Protein AF-A0A8J3N0J6-F1 (afdb_monomer)

Sequence (120 aa):
MSNPNVLTIASTIDCPHTGQVTFSTDIKHKLKVQGNPVLLKSDIENAPVSAACTNQDNPPSTRKCTKVSSVTGGESTKLKVGGVPVILSTVTGFTDGFPPLPSLLTGITPVQSKLVVAVS

pLDDT: mean 83.11, std 16.82, range [37.78, 96.56]

Mean predicted aligned error: 8.12 Å

Structure (mmCIF, N/CA/C/O backbone):
data_AF-A0A8J3N0J6-F1
#
_entry.id   AF-A0A8J3N0J6-F1
#
loop_
_atom_site.group_PDB
_atom_site.id
_atom_site.type_symbol
_atom_site.label_atom_id
_atom_site.label_alt_id
_atom_site.label_comp_id
_atom_site.label_asym_id
_atom_site.label_entity_id
_atom_site.label_seq_id
_atom_site.pdbx_PDB_ins_code
_atom_site.Cartn_x
_atom_site.Cartn_y
_atom_site.Cartn_z
_atom_site.occupancy
_atom_site.B_iso_or_equiv
_atom_site.auth_seq_id
_atom_site.auth_comp_id
_atom_site.auth_asym_id
_atom_site.auth_atom_id
_atom_site.pdbx_PDB_model_num
ATOM 1 N N . MET A 1 1 ? 1.849 -17.183 17.371 1.00 43.12 1 MET A N 1
ATOM 2 C CA . MET A 1 1 ? 1.045 -16.527 16.320 1.00 43.12 1 MET A CA 1
ATOM 3 C C . MET A 1 1 ? 1.122 -15.031 16.561 1.00 43.12 1 MET A C 1
ATOM 5 O O . MET A 1 1 ? 0.556 -14.561 17.539 1.00 43.12 1 MET A O 1
ATOM 9 N N . SER A 1 2 ? 1.910 -14.310 15.767 1.00 53.91 2 SER A N 1
ATOM 10 C CA . SER A 1 2 ? 1.994 -12.851 15.868 1.00 53.91 2 SER A CA 1
ATOM 11 C C . SER A 1 2 ? 0.730 -12.262 15.246 1.00 53.91 2 SER A C 1
ATOM 13 O O . SER A 1 2 ? 0.406 -12.594 14.108 1.00 53.91 2 SER A O 1
ATOM 15 N N . ASN A 1 3 ? -0.019 -11.451 15.993 1.00 64.81 3 ASN A N 1
ATOM 16 C CA . ASN A 1 3 ? -1.169 -10.749 15.427 1.00 64.81 3 ASN A CA 1
ATOM 17 C C . ASN A 1 3 ? -0.681 -9.781 14.337 1.00 64.81 3 ASN A C 1
ATOM 19 O O . ASN A 1 3 ? 0.340 -9.124 14.544 1.00 64.81 3 ASN A O 1
ATOM 23 N N . PRO A 1 4 ? -1.381 -9.682 13.195 1.00 78.19 4 PRO A N 1
ATOM 24 C CA . PRO A 1 4 ? -1.010 -8.745 12.147 1.00 78.19 4 PRO A CA 1
ATOM 25 C C . PRO A 1 4 ? -1.193 -7.302 12.632 1.00 78.19 4 PRO A C 1
ATOM 27 O O . PRO A 1 4 ? -2.162 -6.972 13.321 1.00 78.19 4 PRO A O 1
ATOM 30 N N . ASN A 1 5 ? -0.239 -6.450 12.276 1.00 90.38 5 ASN A N 1
ATOM 31 C CA . ASN A 1 5 ? -0.168 -5.064 12.732 1.00 90.38 5 ASN A CA 1
ATOM 32 C C . ASN A 1 5 ? -1.019 -4.154 11.841 1.00 90.38 5 ASN A C 1
ATOM 34 O O . ASN A 1 5 ? -1.211 -4.452 10.665 1.00 90.38 5 ASN A O 1
ATOM 38 N N . VAL A 1 6 ? -1.509 -3.034 12.374 1.00 93.00 6 VAL A N 1
ATOM 39 C CA . VAL A 1 6 ? -2.283 -2.054 11.595 1.00 93.00 6 VAL A CA 1
ATOM 40 C C . VAL A 1 6 ? -1.336 -1.210 10.749 1.00 93.00 6 VAL A C 1
ATOM 42 O O . VAL A 1 6 ? -0.322 -0.728 11.256 1.00 93.00 6 VAL A O 1
ATOM 45 N N . LEU A 1 7 ? -1.673 -1.007 9.475 1.00 94.75 7 LEU A N 1
ATOM 46 C CA . LEU A 1 7 ? -0.918 -0.112 8.605 1.00 94.75 7 LEU A CA 1
ATOM 47 C C . LEU A 1 7 ? -1.335 1.344 8.822 1.00 94.75 7 LEU A C 1
ATOM 49 O O . LEU A 1 7 ? -2.498 1.659 9.071 1.00 94.75 7 LEU A O 1
ATOM 53 N N . THR A 1 8 ? -0.364 2.238 8.710 1.00 95.75 8 THR A N 1
ATOM 54 C CA . THR A 1 8 ? -0.514 3.694 8.808 1.00 95.75 8 THR A CA 1
ATOM 55 C C . THR A 1 8 ? 0.194 4.371 7.646 1.00 95.75 8 THR A C 1
ATOM 57 O O . THR A 1 8 ? 0.966 3.728 6.939 1.00 95.75 8 THR A O 1
ATOM 60 N N . ILE A 1 9 ? 0.014 5.683 7.486 1.00 94.69 9 ILE A N 1
ATOM 61 C CA . ILE A 1 9 ? 0.757 6.465 6.480 1.00 94.69 9 ILE A CA 1
ATOM 62 C C . ILE A 1 9 ? 2.290 6.410 6.646 1.00 94.69 9 ILE A C 1
ATOM 64 O O . ILE A 1 9 ? 3.009 6.785 5.730 1.00 94.69 9 ILE A O 1
ATOM 68 N N . ALA A 1 10 ? 2.791 5.955 7.800 1.00 92.62 10 ALA A N 1
ATOM 69 C CA . ALA A 1 10 ? 4.218 5.749 8.059 1.00 92.62 10 ALA A CA 1
ATOM 70 C C . ALA A 1 10 ? 4.688 4.311 7.761 1.00 92.62 10 ALA A C 1
ATOM 72 O O . ALA A 1 10 ? 5.857 3.992 7.954 1.00 92.62 10 ALA A O 1
ATOM 73 N N . SER A 1 11 ? 3.780 3.421 7.354 1.00 94.25 11 SER A N 1
ATOM 74 C CA . SER A 1 11 ? 4.118 2.050 6.959 1.00 94.25 11 SER A CA 1
ATOM 75 C C . SER A 1 11 ? 4.687 2.019 5.546 1.00 94.25 11 SER A C 1
ATOM 77 O O . SER A 1 11 ? 4.332 2.853 4.716 1.00 94.25 11 SER A O 1
ATOM 79 N N . THR A 1 12 ? 5.519 1.023 5.253 1.00 92.56 12 THR A N 1
ATOM 80 C CA . THR A 1 12 ? 6.007 0.769 3.894 1.00 92.56 12 THR A CA 1
ATOM 81 C C . THR A 1 12 ? 5.271 -0.417 3.278 1.00 92.56 12 THR A C 1
ATOM 83 O O . THR A 1 12 ? 5.032 -1.436 3.935 1.00 92.56 12 THR A O 1
ATOM 86 N N . ILE A 1 13 ? 4.895 -0.271 2.007 1.00 92.44 13 ILE A N 1
ATOM 87 C CA . ILE A 1 13 ? 4.412 -1.362 1.161 1.00 92.44 13 ILE A CA 1
ATOM 88 C C . ILE A 1 13 ? 5.291 -1.363 -0.082 1.00 92.44 13 ILE A C 1
ATOM 90 O O . ILE A 1 13 ? 5.212 -0.439 -0.897 1.00 92.44 13 ILE A O 1
ATOM 94 N N . ASP A 1 14 ? 6.113 -2.395 -0.223 1.00 90.94 14 ASP A N 1
ATOM 95 C CA . ASP A 1 14 ? 7.019 -2.520 -1.351 1.00 90.94 14 ASP A CA 1
ATOM 96 C C . ASP A 1 14 ? 6.425 -3.438 -2.430 1.00 90.94 14 ASP A C 1
ATOM 98 O O . ASP A 1 14 ? 5.575 -4.304 -2.210 1.00 90.94 14 ASP A O 1
ATOM 102 N N . CYS A 1 15 ? 6.866 -3.220 -3.655 1.00 85.38 15 CYS A N 1
ATOM 103 C CA . CYS A 1 15 ? 6.616 -4.087 -4.789 1.00 85.38 15 CYS A CA 1
ATOM 104 C C . CYS A 1 15 ? 7.894 -4.902 -5.063 1.00 85.38 15 CYS A C 1
ATOM 106 O O . CYS A 1 15 ? 8.994 -4.409 -4.808 1.00 85.38 15 CYS A O 1
ATOM 108 N N . PRO A 1 16 ? 7.802 -6.096 -5.674 1.00 85.31 16 PRO A N 1
ATOM 109 C CA . PRO A 1 16 ? 8.957 -6.941 -5.996 1.00 85.31 16 PRO A CA 1
ATOM 110 C C . PRO A 1 16 ? 9.979 -6.233 -6.893 1.00 85.31 16 PRO A C 1
ATOM 112 O O . PRO A 1 16 ? 11.169 -6.521 -6.851 1.00 85.31 16 PRO A O 1
ATOM 115 N N . HIS A 1 17 ? 9.512 -5.262 -7.679 1.00 87.56 17 HIS A N 1
ATOM 116 C CA . HIS A 1 17 ? 10.317 -4.420 -8.558 1.00 87.56 17 HIS A CA 1
ATOM 117 C C . HIS A 1 17 ? 10.903 -3.195 -7.843 1.00 87.56 17 HIS A C 1
ATOM 119 O O . HIS A 1 17 ? 11.036 -2.164 -8.485 1.00 87.56 17 HIS A O 1
ATOM 125 N N . THR A 1 18 ? 11.128 -3.245 -6.526 1.00 88.62 18 THR A N 1
ATOM 126 C CA . THR A 1 18 ? 11.675 -2.149 -5.689 1.00 88.62 18 THR A CA 1
ATOM 127 C C . THR A 1 18 ? 10.872 -0.841 -5.660 1.00 88.62 18 THR A C 1
ATOM 129 O O . THR A 1 18 ? 11.296 0.137 -5.049 1.00 88.62 18 THR A O 1
ATOM 132 N N . GLY A 1 19 ? 9.700 -0.803 -6.298 1.00 89.31 19 GLY A N 1
ATOM 133 C CA . GLY A 1 19 ? 8.757 0.304 -6.169 1.00 89.31 19 GLY A CA 1
ATOM 134 C C . GLY A 1 19 ? 8.124 0.304 -4.781 1.00 89.31 19 GLY A C 1
ATOM 135 O O . GLY A 1 19 ? 7.870 -0.758 -4.227 1.00 89.31 19 GLY A O 1
ATOM 136 N N . GLN A 1 20 ? 7.836 1.480 -4.240 1.00 94.31 20 GLN A N 1
ATOM 137 C CA . GLN A 1 20 ? 7.190 1.633 -2.937 1.00 94.31 20 GLN A CA 1
ATOM 138 C C . GLN A 1 20 ? 5.893 2.416 -3.093 1.00 94.31 20 GLN A C 1
ATOM 140 O O . GLN A 1 20 ? 5.881 3.442 -3.770 1.00 94.31 20 GLN A O 1
ATOM 145 N N . VAL A 1 21 ? 4.813 1.952 -2.469 1.00 94.94 21 VAL A N 1
ATOM 146 C CA . VAL A 1 21 ? 3.552 2.700 -2.430 1.00 94.94 21 VAL A CA 1
ATOM 147 C C . VAL A 1 21 ? 3.730 3.937 -1.556 1.00 94.94 21 VAL A C 1
ATOM 149 O O . VAL A 1 21 ? 4.189 3.832 -0.419 1.00 94.94 21 VAL A O 1
ATOM 152 N N . THR A 1 22 ? 3.363 5.106 -2.074 1.00 94.31 22 THR A N 1
ATOM 153 C CA . THR A 1 22 ? 3.415 6.367 -1.334 1.00 94.31 22 THR A CA 1
ATOM 154 C C . THR A 1 22 ? 2.011 6.817 -0.945 1.00 94.31 22 THR A C 1
ATOM 156 O O . THR A 1 22 ? 1.075 6.791 -1.742 1.00 94.31 22 THR A O 1
ATOM 159 N N . PHE A 1 23 ? 1.857 7.232 0.311 1.00 94.06 23 PHE A N 1
ATOM 160 C CA . PHE A 1 23 ? 0.576 7.665 0.866 1.00 94.06 23 PHE A CA 1
ATOM 161 C C . PHE A 1 23 ? 0.517 9.187 0.968 1.00 94.06 23 PHE A C 1
ATOM 163 O O . PHE A 1 23 ? 1.519 9.842 1.259 1.00 94.06 23 PHE A O 1
ATOM 170 N N . SER A 1 24 ? -0.670 9.758 0.752 1.00 90.25 24 SER A N 1
ATOM 171 C CA . SER A 1 24 ? -0.871 11.199 0.912 1.00 90.25 24 SER A CA 1
ATOM 172 C C . SER A 1 24 ? -0.765 11.610 2.383 1.00 90.25 24 SER A C 1
ATOM 174 O O . SER A 1 24 ? -1.360 10.992 3.268 1.00 90.25 24 SER A O 1
ATOM 176 N N . THR A 1 25 ? -0.073 12.719 2.647 1.00 87.50 25 THR A N 1
ATOM 177 C CA . THR A 1 25 ? -0.017 13.340 3.979 1.00 87.50 25 THR A CA 1
ATOM 178 C C . THR A 1 25 ? -1.349 13.968 4.402 1.00 87.50 25 THR A C 1
ATOM 180 O O . THR A 1 25 ? -1.530 14.310 5.576 1.00 87.50 25 THR A O 1
ATOM 183 N N . ASP A 1 26 ? -2.296 14.111 3.473 1.00 90.56 26 ASP A N 1
ATOM 184 C CA . ASP A 1 26 ? -3.612 14.711 3.711 1.00 90.56 26 ASP A CA 1
ATOM 185 C C . ASP A 1 26 ? -4.643 13.717 4.245 1.00 90.56 26 ASP A C 1
ATOM 187 O O . ASP A 1 26 ? -5.737 14.116 4.632 1.00 90.56 26 ASP A O 1
ATOM 191 N N . ILE A 1 27 ? -4.299 12.433 4.352 1.00 91.44 27 ILE A N 1
ATOM 192 C CA . ILE A 1 27 ? -5.151 11.433 4.997 1.00 91.44 27 ILE A CA 1
ATOM 193 C C . ILE A 1 27 ?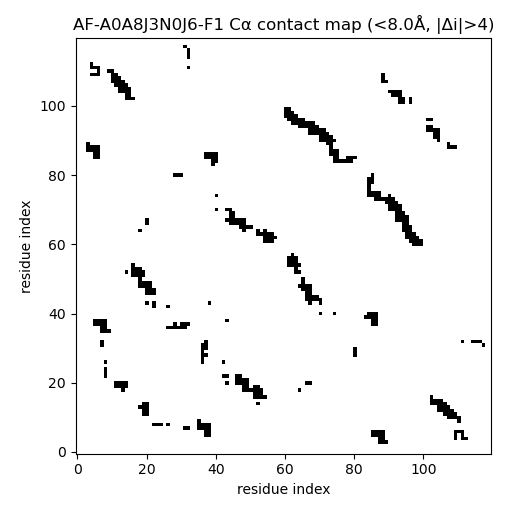 -5.329 11.816 6.474 1.00 91.44 27 ILE A C 1
ATOM 195 O O . ILE A 1 27 ? -4.371 11.804 7.243 1.00 91.44 27 ILE A O 1
ATOM 199 N N . LYS A 1 28 ? -6.552 12.172 6.897 1.00 89.31 28 LYS A N 1
ATOM 200 C CA . LYS A 1 28 ? -6.869 12.614 8.276 1.00 89.31 28 LYS A CA 1
ATOM 201 C C . LYS A 1 28 ? -7.867 11.696 8.991 1.00 89.31 28 LYS A C 1
ATOM 203 O O . LYS A 1 28 ? -8.777 12.172 9.671 1.00 89.31 28 LYS A O 1
ATOM 208 N N . HIS A 1 29 ? -7.702 10.380 8.870 1.00 93.19 29 HIS A N 1
ATOM 209 C CA . HIS A 1 29 ? -8.534 9.429 9.617 1.00 93.19 29 HIS A CA 1
ATOM 210 C C . HIS A 1 29 ? -8.450 9.666 11.129 1.00 93.19 29 HIS A C 1
ATOM 212 O O . HIS A 1 29 ? -7.389 9.989 11.669 1.00 93.19 29 HIS A O 1
ATOM 218 N N . LYS A 1 30 ? -9.588 9.504 11.819 1.00 89.88 30 LYS A N 1
ATOM 219 C CA . LYS A 1 30 ? -9.695 9.756 13.268 1.00 89.88 30 LYS A CA 1
ATOM 220 C C . LYS A 1 30 ? -8.807 8.821 14.087 1.00 89.88 30 LYS A C 1
ATOM 222 O O . LYS A 1 30 ? -8.202 9.253 15.063 1.00 89.88 30 LYS A O 1
ATOM 227 N N . LEU A 1 31 ? -8.733 7.548 13.697 1.00 91.62 31 LEU A N 1
ATOM 228 C CA . LEU A 1 31 ? -7.875 6.578 14.366 1.00 91.62 31 LEU A CA 1
ATOM 229 C C . LEU A 1 31 ? -6.430 6.772 13.913 1.00 91.62 31 LEU A C 1
ATOM 231 O O . LEU A 1 31 ? -6.124 6.740 12.720 1.00 91.62 31 LEU A O 1
ATOM 235 N N . LYS A 1 32 ? -5.544 6.931 14.892 1.00 92.81 32 LYS A N 1
ATOM 236 C CA . LYS A 1 32 ? -4.109 7.088 14.683 1.00 92.81 32 LYS A CA 1
ATOM 237 C C . LYS A 1 32 ? -3.350 6.076 15.526 1.00 92.81 32 LYS A C 1
ATOM 239 O O . LYS A 1 32 ? -3.742 5.788 16.654 1.00 92.81 32 LYS A O 1
ATOM 244 N N . VAL A 1 33 ? -2.233 5.588 15.004 1.00 90.75 33 VAL A N 1
ATOM 245 C CA . VAL A 1 33 ? -1.257 4.786 15.747 1.00 90.75 33 VAL A CA 1
ATOM 246 C C . VAL A 1 33 ? 0.046 5.572 15.778 1.00 90.75 33 VAL A C 1
ATOM 248 O O . VAL A 1 33 ? 0.567 5.951 14.732 1.00 90.75 33 VAL A O 1
ATOM 251 N N . GLN A 1 34 ? 0.543 5.867 16.984 1.00 88.44 34 GLN A N 1
ATOM 252 C CA . GLN A 1 34 ? 1.737 6.705 17.186 1.00 88.44 34 GLN A CA 1
ATOM 253 C C . GLN A 1 34 ? 1.656 8.052 16.436 1.00 88.44 34 GLN A C 1
ATOM 255 O O . GLN A 1 34 ? 2.620 8.503 15.831 1.00 88.44 34 GLN A O 1
ATOM 260 N N . GLY A 1 35 ? 0.472 8.675 16.420 1.00 89.62 35 GLY A N 1
ATOM 261 C CA . GLY A 1 35 ? 0.236 9.946 15.723 1.00 89.62 35 GLY A CA 1
ATOM 262 C C . GLY A 1 35 ? -0.004 9.833 14.212 1.00 89.62 35 GLY A C 1
ATOM 263 O O . GLY A 1 35 ? -0.478 10.799 13.615 1.00 89.62 35 GLY A O 1
ATOM 264 N N . ASN A 1 36 ? 0.216 8.662 13.608 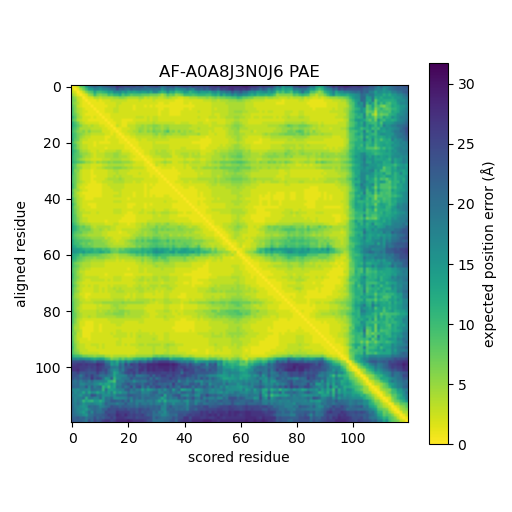1.00 92.00 36 ASN A N 1
ATOM 265 C CA . ASN A 1 36 ? 0.007 8.431 12.181 1.00 92.00 36 ASN A CA 1
ATOM 266 C C . ASN A 1 36 ? -1.408 7.898 11.907 1.00 92.00 36 ASN A C 1
ATOM 268 O O . ASN A 1 36 ? -1.786 6.880 12.495 1.00 92.00 36 ASN A O 1
ATOM 272 N N . PRO A 1 37 ? -2.193 8.545 11.028 1.00 94.88 37 PRO A N 1
ATOM 273 C CA . PRO A 1 37 ? -3.455 8.011 10.521 1.00 94.88 37 PRO A CA 1
ATOM 274 C C . PRO A 1 37 ? -3.304 6.572 10.026 1.00 94.88 37 PRO A C 1
ATOM 276 O O . PRO A 1 37 ? -2.350 6.254 9.311 1.00 94.88 37 PRO A O 1
ATOM 279 N N . VAL A 1 38 ? -4.235 5.705 10.430 1.00 95.44 38 VAL A N 1
ATOM 280 C CA . VAL A 1 38 ? -4.319 4.332 9.908 1.00 95.44 38 VAL A CA 1
ATOM 281 C C . VAL A 1 38 ? -4.714 4.345 8.435 1.00 95.44 38 VAL A C 1
ATOM 283 O O . VAL A 1 38 ? -5.408 5.262 8.015 1.00 95.44 38 VAL A O 1
ATOM 286 N N . LEU A 1 39 ? -4.309 3.337 7.667 1.00 96.56 39 LEU A N 1
ATOM 287 C CA . LEU A 1 39 ? -4.711 3.188 6.269 1.00 96.56 39 LEU A CA 1
ATOM 288 C C . LEU A 1 39 ? -6.010 2.387 6.156 1.00 96.56 39 LEU A C 1
ATOM 290 O O . LEU A 1 39 ? -6.179 1.335 6.781 1.00 96.56 39 LEU A O 1
ATOM 294 N N . LEU A 1 40 ? -6.910 2.879 5.315 1.00 96.44 40 LEU A N 1
ATOM 295 C CA . LEU A 1 40 ? -8.078 2.175 4.804 1.00 96.44 40 LEU A CA 1
ATOM 296 C C . LEU A 1 40 ? -7.788 1.668 3.388 1.00 96.44 40 LEU A C 1
ATOM 298 O O . LEU A 1 40 ? -6.860 2.124 2.722 1.00 96.44 40 LEU A O 1
ATOM 302 N N . LYS A 1 41 ? -8.618 0.745 2.893 1.00 95.81 41 LYS A N 1
ATOM 303 C CA . LYS A 1 41 ? -8.494 0.207 1.530 1.00 95.81 41 LYS A CA 1
ATOM 304 C C . LYS A 1 41 ? -8.412 1.308 0.464 1.00 95.81 41 LYS A C 1
ATOM 306 O O . LYS A 1 41 ? -7.544 1.258 -0.402 1.00 95.81 41 LYS A O 1
ATOM 311 N N . SER A 1 42 ? -9.265 2.325 0.580 1.00 94.88 42 SER A N 1
ATOM 312 C CA . SER A 1 42 ? -9.330 3.466 -0.341 1.00 94.88 42 SER A CA 1
ATOM 313 C C . SER A 1 42 ? -8.072 4.332 -0.359 1.00 94.88 42 SER A C 1
ATOM 315 O O . SER A 1 42 ? -7.862 5.055 -1.323 1.00 94.88 42 SER A O 1
ATOM 317 N N . ASP A 1 43 ? -7.256 4.288 0.698 1.00 95.69 43 ASP A N 1
ATOM 318 C CA . ASP A 1 43 ? -6.009 5.056 0.765 1.00 95.69 43 ASP A CA 1
ATOM 319 C C . ASP A 1 43 ? -4.860 4.350 0.037 1.00 95.69 43 ASP A C 1
ATOM 321 O O . ASP A 1 43 ? -3.849 4.975 -0.276 1.00 95.69 43 ASP A O 1
ATOM 325 N N . ILE A 1 44 ? -4.997 3.039 -0.182 1.00 95.62 44 ILE A N 1
ATOM 326 C CA . ILE A 1 44 ? -4.014 2.202 -0.871 1.00 95.62 44 ILE A CA 1
ATOM 327 C C . ILE A 1 44 ? -4.418 2.028 -2.334 1.00 95.62 44 ILE A C 1
ATOM 329 O O . ILE A 1 44 ? -3.565 2.057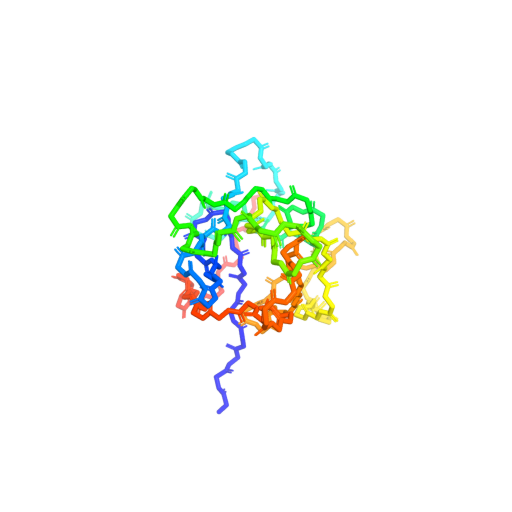 -3.212 1.00 95.62 44 ILE A O 1
ATOM 333 N N . GLU A 1 45 ? -5.706 1.859 -2.631 1.00 94.12 45 GLU A N 1
ATOM 334 C CA . GLU A 1 45 ? -6.178 1.782 -4.014 1.00 94.12 45 GLU A CA 1
ATOM 335 C C . GLU A 1 45 ? -5.911 3.090 -4.766 1.00 94.12 45 GLU A C 1
ATOM 337 O O . GLU A 1 45 ? -6.229 4.175 -4.293 1.00 94.12 45 GLU A O 1
ATOM 342 N N . ASN A 1 46 ? -5.331 2.985 -5.965 1.00 93.00 46 ASN A N 1
ATOM 343 C CA . ASN A 1 46 ? -4.821 4.108 -6.757 1.00 93.00 46 ASN A CA 1
ATOM 344 C C . ASN A 1 46 ? -3.683 4.911 -6.109 1.00 93.00 46 ASN A C 1
ATOM 346 O O . ASN A 1 46 ? -3.263 5.911 -6.694 1.00 93.00 46 ASN A O 1
ATOM 350 N N . ALA A 1 47 ? -3.142 4.473 -4.968 1.00 95.25 47 ALA A N 1
ATOM 351 C CA . ALA A 1 47 ? -1.962 5.101 -4.397 1.00 95.25 47 ALA A CA 1
ATOM 352 C C . ALA A 1 47 ? -0.773 4.973 -5.369 1.00 95.25 47 ALA A C 1
ATOM 354 O O . ALA A 1 47 ? -0.584 3.904 -5.970 1.00 95.25 47 ALA A O 1
ATOM 355 N N . PRO A 1 48 ? 0.012 6.047 -5.556 1.00 95.56 48 PRO A N 1
ATOM 356 C CA . PRO A 1 48 ? 1.147 6.031 -6.462 1.00 95.56 48 PRO A CA 1
ATOM 357 C C . PRO A 1 48 ? 2.240 5.069 -5.991 1.00 95.56 48 PRO A C 1
ATOM 359 O O . PRO A 1 48 ? 2.451 4.861 -4.798 1.00 95.56 48 PRO A O 1
ATOM 362 N N . VAL A 1 49 ? 2.955 4.495 -6.954 1.00 93.88 49 VAL A N 1
ATOM 363 C CA . VAL A 1 49 ? 4.171 3.709 -6.734 1.00 93.88 49 VAL A CA 1
ATOM 364 C C . VAL A 1 49 ? 5.372 4.572 -7.105 1.00 93.88 49 VAL A C 1
ATOM 366 O O . VAL A 1 49 ? 5.381 5.254 -8.130 1.00 93.88 49 VAL A O 1
ATOM 369 N N . SER A 1 50 ? 6.394 4.561 -6.256 1.00 92.50 50 SER A N 1
ATOM 370 C CA . SER A 1 50 ? 7.596 5.368 -6.422 1.00 92.50 50 SER A CA 1
ATOM 371 C C . SER A 1 50 ? 8.339 5.055 -7.726 1.00 92.50 50 SER A C 1
ATOM 373 O O . SER A 1 50 ? 8.314 3.941 -8.260 1.00 92.50 50 SER A O 1
ATOM 375 N N . ALA A 1 51 ? 9.090 6.044 -8.219 1.00 86.81 51 ALA A N 1
ATOM 376 C CA . ALA A 1 51 ? 9.863 5.919 -9.454 1.00 86.81 51 ALA A CA 1
ATOM 377 C C . ALA A 1 51 ? 10.983 4.861 -9.383 1.00 86.81 51 ALA A C 1
ATOM 379 O O . ALA A 1 51 ? 11.494 4.468 -10.435 1.00 86.81 51 ALA A O 1
ATOM 380 N N . ALA A 1 52 ? 11.310 4.380 -8.174 1.00 88.31 52 ALA A N 1
ATOM 381 C CA . ALA A 1 52 ? 12.265 3.306 -7.904 1.00 88.31 52 ALA A CA 1
ATOM 382 C C . ALA A 1 52 ? 11.809 1.933 -8.430 1.00 88.31 52 ALA A C 1
ATOM 384 O O . ALA A 1 52 ? 12.558 0.966 -8.322 1.00 88.31 52 ALA A O 1
ATOM 385 N N . CYS A 1 53 ? 10.608 1.834 -9.015 1.00 87.31 53 CYS A N 1
ATOM 386 C CA . CYS A 1 53 ? 10.200 0.647 -9.748 1.00 87.31 53 CYS A CA 1
ATOM 387 C C . CYS A 1 53 ? 11.173 0.349 -10.910 1.00 87.31 53 CYS A C 1
ATOM 389 O O . CYS A 1 53 ? 11.315 1.163 -11.827 1.00 87.31 53 CYS A O 1
ATOM 391 N N . THR A 1 54 ? 11.821 -0.818 -10.875 1.00 89.19 54 THR A N 1
ATOM 392 C CA . THR A 1 54 ? 12.770 -1.290 -11.901 1.00 89.19 54 THR A CA 1
ATOM 393 C C . THR A 1 54 ? 12.098 -1.927 -13.111 1.00 89.19 54 THR A C 1
ATOM 395 O O . THR A 1 54 ? 12.762 -2.131 -14.127 1.00 89.19 54 THR A O 1
ATOM 398 N N . ASN A 1 55 ? 10.793 -2.216 -13.042 1.00 86.25 55 ASN A N 1
ATOM 399 C CA . ASN A 1 55 ? 10.057 -2.702 -14.203 1.00 86.25 55 ASN A CA 1
ATOM 400 C C . ASN A 1 55 ? 10.011 -1.608 -15.281 1.00 86.25 55 ASN A C 1
ATOM 402 O O . ASN A 1 55 ? 9.764 -0.440 -14.972 1.00 86.25 55 ASN A O 1
ATOM 406 N N . GLN A 1 56 ? 10.262 -1.980 -16.534 1.00 85.69 56 GLN A N 1
ATOM 407 C CA . GLN A 1 56 ? 10.316 -1.048 -17.660 1.00 85.69 56 GLN A CA 1
ATOM 408 C C . GLN A 1 56 ? 9.069 -1.164 -18.530 1.00 85.69 56 GLN A C 1
ATOM 410 O O . GLN A 1 56 ? 8.445 -2.223 -18.611 1.00 85.69 56 GLN A O 1
ATOM 415 N N . ASP A 1 57 ? 8.715 -0.070 -19.198 1.00 86.19 57 ASP A N 1
ATOM 416 C CA . ASP A 1 57 ? 7.661 -0.072 -20.205 1.00 86.19 57 ASP A CA 1
ATOM 417 C C . ASP A 1 57 ? 8.190 -0.666 -21.513 1.00 86.19 57 ASP A C 1
ATOM 419 O O . ASP A 1 57 ? 9.062 -0.091 -22.162 1.00 86.19 57 ASP A O 1
ATOM 423 N N . ASN A 1 58 ? 7.633 -1.807 -21.914 1.00 84.44 58 ASN A N 1
ATOM 424 C CA . ASN A 1 58 ? 7.846 -2.408 -23.228 1.00 84.44 58 ASN A CA 1
ATOM 425 C C . ASN A 1 58 ? 6.517 -2.980 -23.753 1.00 84.44 58 ASN A C 1
ATOM 427 O O . ASN A 1 58 ? 6.314 -4.200 -23.742 1.00 84.44 58 ASN A O 1
ATOM 431 N N . PRO A 1 59 ? 5.559 -2.124 -24.154 1.00 77.50 59 PRO A N 1
ATOM 432 C CA . PRO A 1 59 ? 4.240 -2.576 -24.582 1.00 77.50 59 PRO A CA 1
ATOM 433 C C . PRO A 1 59 ? 4.314 -3.435 -25.860 1.00 77.50 59 PRO A C 1
ATOM 435 O O . PRO A 1 59 ? 5.084 -3.109 -26.761 1.00 77.50 59 PRO A O 1
ATOM 438 N N . PRO A 1 60 ? 3.502 -4.503 -25.988 1.00 79.19 60 PRO A N 1
ATOM 439 C CA . PRO A 1 60 ? 2.460 -4.960 -25.062 1.00 79.19 60 PRO A CA 1
ATOM 440 C C . PRO A 1 60 ? 2.967 -5.954 -23.999 1.00 79.19 60 PRO A C 1
ATOM 442 O O . PRO A 1 60 ? 2.157 -6.585 -23.329 1.00 79.19 60 PRO A O 1
ATOM 445 N N . SER A 1 61 ? 4.283 -6.130 -23.870 1.00 80.12 61 SER A N 1
ATOM 446 C CA . SER A 1 61 ? 4.896 -7.191 -23.064 1.00 80.12 61 SER A CA 1
ATOM 447 C C . SER A 1 61 ? 4.995 -6.832 -21.586 1.00 80.12 61 SER A C 1
ATOM 449 O O . SER A 1 61 ? 4.650 -7.660 -20.751 1.00 80.12 61 SER A O 1
ATOM 451 N N . THR A 1 62 ? 5.445 -5.615 -21.265 1.00 83.56 62 THR A N 1
ATOM 452 C CA . THR A 1 62 ? 5.680 -5.167 -19.884 1.00 83.56 62 THR A CA 1
ATOM 453 C C . THR A 1 62 ? 5.211 -3.727 -19.671 1.00 83.56 62 THR A C 1
ATOM 455 O O . THR A 1 62 ? 5.223 -2.910 -20.599 1.00 83.56 62 THR A O 1
ATOM 458 N N . ARG A 1 63 ? 4.813 -3.404 -18.434 1.00 86.62 63 ARG A N 1
ATOM 459 C CA . ARG A 1 63 ? 4.502 -2.033 -17.998 1.00 86.62 63 ARG A CA 1
ATOM 460 C C . ARG A 1 63 ? 5.065 -1.747 -16.610 1.00 86.62 63 ARG A C 1
ATOM 462 O O . ARG A 1 63 ? 4.870 -2.535 -15.682 1.00 86.62 63 ARG A O 1
ATOM 469 N N . LYS A 1 64 ? 5.693 -0.582 -16.450 1.00 90.06 64 LYS A N 1
ATOM 470 C CA . LYS A 1 64 ? 6.178 -0.061 -15.171 1.00 90.06 64 LYS A CA 1
ATOM 471 C C . LYS A 1 64 ? 5.023 0.122 -14.182 1.00 90.06 64 LYS A C 1
ATOM 473 O O . LYS A 1 64 ? 3.956 0.605 -14.540 1.00 90.06 64 LYS A O 1
ATOM 478 N N . CYS A 1 65 ? 5.240 -0.237 -12.916 1.00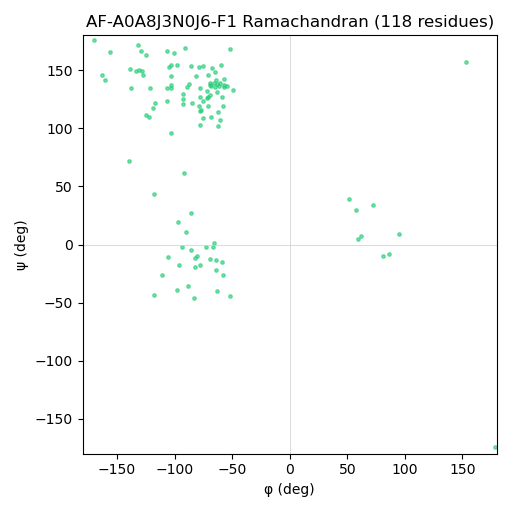 92.06 65 CYS A N 1
ATOM 479 C CA . CYS A 1 65 ? 4.244 0.007 -11.870 1.00 92.06 65 CYS A CA 1
ATOM 480 C C . CYS A 1 65 ? 4.192 1.510 -11.579 1.00 92.06 65 CYS A C 1
ATOM 482 O O . CYS A 1 65 ? 5.197 2.080 -11.152 1.00 92.06 65 CYS A O 1
ATOM 484 N N . THR A 1 66 ? 3.039 2.138 -11.790 1.00 93.06 66 THR A N 1
ATOM 485 C CA . THR A 1 66 ? 2.818 3.559 -11.487 1.00 93.06 66 THR A CA 1
ATOM 486 C C . THR A 1 66 ? 1.867 3.756 -10.316 1.00 93.06 66 THR A C 1
ATOM 488 O O . THR A 1 66 ? 1.972 4.756 -9.607 1.00 93.06 66 THR A O 1
ATOM 491 N N . LYS A 1 67 ? 0.970 2.795 -10.069 1.00 93.81 67 LYS A N 1
ATOM 492 C CA . LYS A 1 67 ? 0.025 2.838 -8.952 1.00 93.81 67 LYS A CA 1
ATOM 493 C C . LYS A 1 67 ? -0.460 1.454 -8.536 1.00 93.81 67 LYS A C 1
ATOM 495 O O . LYS A 1 67 ? -0.348 0.480 -9.280 1.00 93.81 67 LYS A O 1
ATOM 500 N N . VAL A 1 68 ? -1.069 1.382 -7.360 1.00 93.94 68 VAL A N 1
ATOM 501 C CA . VAL A 1 68 ? -1.866 0.225 -6.940 1.00 93.94 68 VAL A CA 1
ATOM 502 C C . VAL A 1 68 ? -3.167 0.197 -7.744 1.00 93.94 68 VAL A C 1
ATOM 504 O O . VAL A 1 68 ? -3.906 1.181 -7.774 1.00 93.94 68 VAL A O 1
ATOM 507 N N . SER A 1 69 ? -3.473 -0.926 -8.388 1.00 93.62 69 SER A N 1
ATOM 508 C CA . SER A 1 69 ? -4.713 -1.110 -9.146 1.00 93.62 69 SER A CA 1
ATOM 509 C C . SER A 1 69 ? -5.856 -1.631 -8.279 1.00 93.62 69 SER A C 1
ATOM 511 O O . SER A 1 69 ? -7.005 -1.266 -8.506 1.00 93.62 69 SER A O 1
ATOM 513 N N . SER A 1 70 ? -5.557 -2.494 -7.305 1.00 92.94 70 SER A N 1
ATOM 514 C CA . SER A 1 70 ? -6.579 -3.140 -6.474 1.00 92.94 70 SER A CA 1
ATOM 515 C C . SER A 1 70 ? -5.998 -3.737 -5.199 1.00 92.94 70 SER A C 1
ATOM 517 O O . SER A 1 70 ? -4.912 -4.318 -5.235 1.00 92.94 70 SER A O 1
ATOM 519 N N . VAL A 1 71 ? -6.770 -3.700 -4.113 1.00 94.12 71 VAL A N 1
ATOM 520 C CA . VAL A 1 71 ? -6.469 -4.414 -2.863 1.00 94.12 71 VAL A CA 1
ATOM 521 C C . VAL A 1 71 ? -7.415 -5.607 -2.716 1.00 94.12 71 VAL A C 1
ATOM 523 O O . VAL A 1 71 ? -8.639 -5.457 -2.724 1.00 94.12 71 VAL A O 1
ATOM 526 N N . THR A 1 72 ? -6.849 -6.804 -2.573 1.00 93.81 72 THR A N 1
ATOM 527 C CA . THR A 1 72 ? -7.578 -8.085 -2.556 1.00 93.81 72 THR A CA 1
ATOM 528 C C . THR A 1 72 ? -7.688 -8.719 -1.173 1.00 93.81 72 THR A C 1
ATOM 530 O O . THR A 1 72 ? -8.433 -9.681 -1.006 1.00 93.81 72 THR A O 1
ATOM 533 N N . GLY A 1 73 ? -6.959 -8.213 -0.178 1.00 93.69 73 GLY A N 1
ATOM 534 C CA . GLY A 1 73 ? -6.972 -8.768 1.172 1.00 93.69 73 GLY A CA 1
ATOM 535 C C . GLY A 1 73 ? -6.266 -7.889 2.198 1.00 93.69 73 GLY A C 1
ATOM 536 O O . GLY A 1 73 ? -5.684 -6.860 1.863 1.00 93.69 73 GLY A O 1
ATOM 537 N N . GLY A 1 74 ? -6.322 -8.315 3.463 1.00 93.44 74 GLY A N 1
ATOM 538 C CA . GLY A 1 74 ? -5.703 -7.624 4.602 1.00 93.44 74 GLY A CA 1
ATOM 539 C C . GLY A 1 74 ? -6.618 -6.681 5.377 1.00 93.44 74 GLY A C 1
ATOM 540 O O . GLY A 1 74 ? -6.141 -5.967 6.251 1.00 93.44 74 GLY A O 1
ATOM 541 N N . GLU A 1 75 ? -7.919 -6.680 5.102 1.00 96.12 75 GLU A N 1
ATOM 542 C CA . GLU A 1 75 ? -8.899 -5.935 5.895 1.00 96.12 75 GLU A CA 1
ATOM 543 C C . GLU A 1 75 ? -9.076 -6.554 7.291 1.00 96.12 75 GLU A C 1
ATOM 545 O O . GLU A 1 75 ? -9.174 -7.773 7.456 1.00 96.12 75 GLU A O 1
ATOM 550 N N . SER A 1 76 ? -9.148 -5.711 8.322 1.00 95.06 76 SER A N 1
ATOM 551 C CA . SER A 1 76 ? -9.442 -6.163 9.680 1.00 95.06 76 SER A CA 1
ATOM 552 C C . SER A 1 76 ? -10.902 -6.584 9.832 1.00 95.06 76 SER A C 1
ATOM 554 O O . SER A 1 76 ? -11.827 -5.837 9.523 1.00 95.06 76 SER A O 1
ATOM 556 N N . THR A 1 77 ? -11.134 -7.752 10.429 1.00 92.94 77 THR A N 1
ATOM 557 C CA . THR A 1 77 ? -12.491 -8.218 10.755 1.00 92.94 77 THR A CA 1
ATOM 558 C C . THR A 1 77 ? -13.076 -7.550 12.001 1.00 92.94 77 THR A C 1
ATOM 560 O O . THR A 1 77 ? -14.289 -7.591 12.204 1.00 92.94 77 THR A O 1
ATOM 563 N N . LYS A 1 78 ? -12.235 -6.931 12.842 1.00 91.38 78 LYS A N 1
ATOM 564 C CA . LYS A 1 78 ? -12.634 -6.386 14.152 1.00 91.38 78 LYS A CA 1
ATOM 565 C C . LYS A 1 78 ? -12.452 -4.876 14.261 1.00 91.38 78 LYS A C 1
ATOM 567 O O . LYS A 1 78 ? -13.323 -4.200 14.796 1.00 91.38 78 LYS A O 1
ATOM 572 N N . LEU A 1 79 ? -11.324 -4.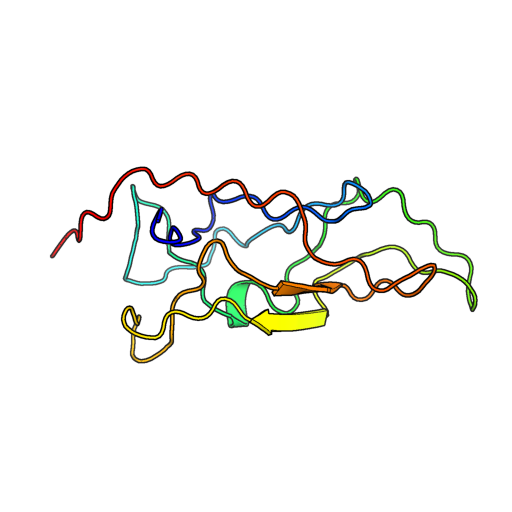348 13.787 1.00 92.44 79 LEU A N 1
ATOM 573 C CA . LEU A 1 79 ? -10.976 -2.941 13.961 1.00 92.44 79 LEU A CA 1
ATOM 574 C C . LEU A 1 79 ? -11.464 -2.119 12.766 1.00 92.44 79 LEU A C 1
ATOM 576 O O . LEU A 1 79 ? -11.078 -2.372 11.626 1.00 92.44 79 LEU A O 1
ATOM 580 N N . LYS A 1 80 ? -12.314 -1.128 13.041 1.00 94.25 80 LYS A N 1
ATOM 581 C CA . LYS A 1 80 ? -12.942 -0.277 12.027 1.00 94.25 80 LYS A CA 1
ATOM 582 C C . LYS A 1 80 ? -12.849 1.199 12.412 1.00 94.25 80 LYS A C 1
ATOM 584 O O . LYS A 1 80 ? -12.908 1.533 13.593 1.00 94.25 80 LYS A O 1
ATOM 589 N N . VAL A 1 81 ? -12.772 2.078 11.417 1.00 91.88 81 VAL A N 1
ATOM 590 C CA . VAL A 1 81 ? -12.828 3.541 11.556 1.00 91.88 81 VAL A CA 1
ATOM 591 C C . VAL A 1 81 ? -14.039 4.038 10.789 1.00 91.88 81 VAL A C 1
ATOM 593 O O . VAL A 1 81 ? -14.137 3.825 9.587 1.00 91.88 81 VAL A O 1
ATOM 596 N N . GLY A 1 82 ? -15.003 4.651 11.481 1.00 88.81 82 GLY A N 1
ATOM 597 C CA . GLY A 1 82 ? -16.240 5.101 10.830 1.00 88.81 82 GLY A CA 1
ATOM 598 C C . GLY A 1 82 ? -17.005 3.974 10.119 1.00 88.81 82 GLY A C 1
ATOM 599 O O . GLY A 1 82 ? -17.641 4.217 9.104 1.00 88.81 82 GLY A O 1
ATOM 600 N N . GLY A 1 83 ? -16.899 2.732 10.609 1.00 93.19 83 GLY A N 1
ATOM 601 C CA . GLY A 1 83 ? -17.502 1.549 9.981 1.00 93.19 83 GLY A CA 1
ATOM 602 C C . GLY A 1 83 ? -16.655 0.884 8.887 1.00 93.19 83 GLY A C 1
ATOM 603 O O . GLY A 1 83 ? -16.978 -0.236 8.489 1.00 93.19 83 GLY A O 1
ATOM 604 N N . VAL A 1 84 ? -15.547 1.497 8.463 1.00 95.81 84 VAL A N 1
ATOM 605 C CA . VAL A 1 84 ? -14.646 0.963 7.430 1.00 95.81 84 VAL A CA 1
ATOM 606 C C . VAL A 1 84 ? -13.508 0.155 8.072 1.00 95.81 84 VAL A C 1
ATOM 608 O O . VAL A 1 84 ? -12.873 0.659 9.001 1.00 95.81 84 VAL A O 1
ATOM 611 N N . PRO A 1 85 ? -13.229 -1.086 7.632 1.00 96.00 85 PRO A N 1
ATOM 612 C CA . PRO A 1 85 ? -12.089 -1.872 8.108 1.00 96.00 85 PRO A CA 1
ATOM 613 C C . PRO A 1 85 ? -10.747 -1.164 7.913 1.00 96.00 85 PRO A C 1
ATOM 615 O O . PRO A 1 85 ? -10.479 -0.620 6.843 1.00 96.00 85 PRO A O 1
ATOM 618 N N . VAL A 1 86 ? -9.876 -1.225 8.923 1.00 95.81 86 VAL A N 1
ATOM 619 C CA . VAL A 1 86 ? -8.467 -0.831 8.742 1.00 95.81 86 VAL A CA 1
ATOM 620 C C . VAL A 1 86 ? -7.701 -1.907 7.982 1.00 95.81 86 VAL A C 1
ATOM 622 O O . VAL A 1 86 ? -8.041 -3.091 8.072 1.00 95.81 86 VAL A O 1
ATOM 625 N N . ILE A 1 87 ? -6.638 -1.511 7.287 1.00 96.19 87 ILE A N 1
ATOM 626 C CA . ILE A 1 87 ? -5.739 -2.446 6.614 1.00 96.19 87 ILE A CA 1
ATOM 627 C C . ILE A 1 87 ? -4.648 -2.923 7.574 1.00 96.19 87 ILE A C 1
ATOM 629 O O . ILE A 1 87 ? -4.089 -2.162 8.367 1.00 96.19 87 ILE A O 1
ATOM 633 N N . LEU A 1 88 ? -4.365 -4.217 7.502 1.00 95.06 88 LEU A N 1
ATOM 634 C CA . LEU A 1 88 ? -3.388 -4.925 8.310 1.00 95.06 88 LEU A CA 1
ATOM 635 C C . LEU A 1 88 ? -2.141 -5.272 7.493 1.00 95.06 88 LEU A C 1
ATOM 637 O O . LEU A 1 88 ? -2.150 -5.261 6.265 1.00 95.06 88 LEU A O 1
ATOM 641 N N . SER A 1 89 ? -1.075 -5.677 8.181 1.00 92.81 89 SER A N 1
ATOM 642 C CA . SER A 1 89 ? 0.197 -6.088 7.577 1.00 92.81 89 SER A CA 1
ATOM 643 C C . SER A 1 89 ? 0.121 -7.362 6.727 1.00 92.81 89 SER A C 1
ATOM 645 O O . SER A 1 89 ? 1.132 -7.815 6.209 1.00 92.81 89 SER A O 1
ATOM 647 N N . THR A 1 90 ? -1.065 -7.957 6.597 1.00 92.25 90 THR A N 1
ATOM 648 C CA . THR A 1 90 ? -1.385 -9.063 5.686 1.00 92.25 90 THR A CA 1
ATOM 649 C C . THR A 1 90 ? -2.026 -8.565 4.387 1.00 92.25 90 THR A C 1
ATOM 651 O O . THR A 1 90 ? -2.739 -9.323 3.731 1.00 92.25 90 THR A O 1
ATOM 654 N N . VAL A 1 91 ? -1.865 -7.278 4.059 1.00 94.31 91 VAL A N 1
ATOM 655 C CA . VAL A 1 91 ? -2.403 -6.684 2.833 1.00 94.31 91 VAL A CA 1
ATOM 656 C C . VAL A 1 91 ? -1.892 -7.417 1.599 1.00 94.31 91 VAL A C 1
ATOM 658 O O . V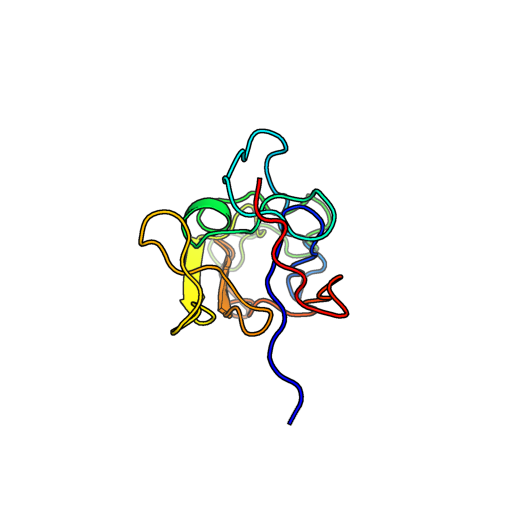AL A 1 91 ? -0.712 -7.738 1.485 1.00 94.31 91 VAL A O 1
ATOM 661 N N . THR A 1 92 ? -2.802 -7.685 0.670 1.00 92.69 92 THR A N 1
ATOM 662 C CA . THR A 1 92 ? -2.489 -8.231 -0.651 1.00 92.69 92 THR A CA 1
ATOM 663 C C . THR A 1 92 ? -3.196 -7.403 -1.709 1.00 92.69 92 THR A C 1
ATOM 665 O O . THR A 1 92 ? -4.254 -6.820 -1.460 1.00 92.69 92 THR A O 1
ATOM 668 N N . GLY A 1 93 ? -2.606 -7.322 -2.894 1.00 92.19 93 GLY A N 1
ATOM 669 C CA . GLY A 1 93 ? -3.132 -6.516 -3.981 1.00 92.19 93 GLY A CA 1
ATOM 670 C C . GLY A 1 93 ? -2.246 -6.576 -5.213 1.00 92.19 93 GLY A C 1
ATOM 671 O O . GLY A 1 93 ? -1.268 -7.324 -5.254 1.00 92.19 93 GLY A O 1
ATOM 672 N N . PHE A 1 94 ? -2.608 -5.761 -6.195 1.00 91.44 94 PHE A N 1
ATOM 673 C CA . PHE A 1 94 ? -1.946 -5.667 -7.488 1.00 91.44 94 PHE A CA 1
ATOM 674 C C . PHE A 1 94 ? -1.611 -4.211 -7.806 1.00 91.44 94 PHE A C 1
ATOM 676 O O . PHE A 1 94 ? -2.323 -3.290 -7.394 1.00 91.44 94 PHE A O 1
ATOM 683 N N . THR A 1 95 ? -0.528 -4.012 -8.550 1.00 92.38 95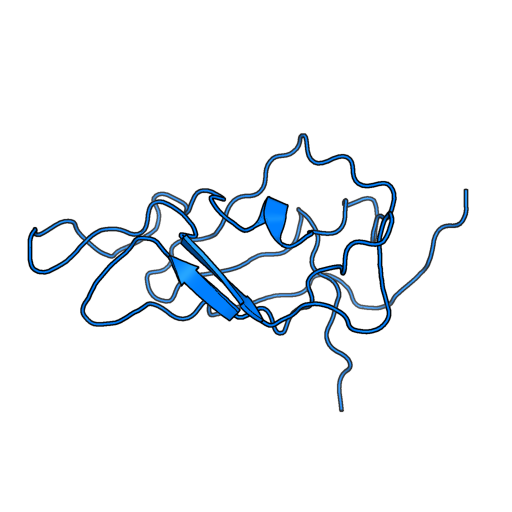 THR A N 1
ATOM 684 C CA . THR A 1 95 ? -0.224 -2.750 -9.228 1.00 92.38 95 THR A CA 1
ATOM 685 C C . THR A 1 95 ? -0.803 -2.749 -10.641 1.00 92.38 95 THR A C 1
ATOM 687 O O . THR A 1 95 ? -1.224 -3.779 -11.160 1.00 92.38 95 THR A O 1
ATOM 690 N N . ASP A 1 96 ? -0.801 -1.588 -11.289 1.00 90.31 96 ASP A N 1
ATOM 691 C CA . ASP A 1 96 ? -1.153 -1.442 -12.706 1.00 90.31 96 ASP A CA 1
ATOM 692 C C . ASP A 1 96 ? -0.080 -1.974 -13.677 1.00 90.31 96 ASP A C 1
ATOM 694 O O . ASP A 1 96 ? -0.276 -1.949 -14.897 1.00 90.31 96 ASP A O 1
ATOM 698 N N . GLY A 1 97 ? 1.048 -2.449 -13.141 1.00 84.25 97 GLY A N 1
ATOM 699 C CA . GLY A 1 97 ? 2.065 -3.165 -13.894 1.00 84.25 97 GLY A CA 1
ATOM 700 C C . GLY A 1 97 ? 1.557 -4.539 -14.326 1.00 84.25 97 GLY A C 1
ATOM 701 O O . GLY A 1 97 ? 0.907 -5.258 -13.570 1.00 84.25 97 GLY A O 1
ATOM 702 N N . PHE A 1 98 ? 1.875 -4.916 -15.556 1.00 75.69 98 PHE A N 1
ATOM 703 C CA . PHE A 1 98 ? 1.529 -6.209 -16.142 1.00 75.69 98 PHE A CA 1
ATOM 704 C C . PHE A 1 98 ? 2.808 -6.845 -16.738 1.00 75.69 98 PHE A C 1
ATOM 706 O O . PHE A 1 98 ? 3.818 -6.143 -16.808 1.00 75.69 98 PHE A O 1
ATOM 713 N N . PRO A 1 99 ? 2.794 -8.153 -17.081 1.00 65.69 99 PRO A N 1
ATOM 714 C CA . PRO A 1 99 ? 3.873 -9.117 -16.829 1.00 65.69 99 PRO A CA 1
ATOM 715 C C . PRO A 1 99 ? 5.327 -8.801 -17.259 1.00 65.69 99 PRO A C 1
ATOM 717 O O . PRO A 1 99 ? 5.542 -7.838 -17.980 1.00 65.69 99 PRO A O 1
ATOM 720 N N . PRO A 1 100 ? 6.341 -9.592 -16.809 1.00 48.75 100 PRO A N 1
ATOM 721 C CA . PRO A 1 100 ? 6.280 -11.011 -16.403 1.00 48.75 100 PRO A CA 1
ATOM 722 C C . PRO A 1 100 ? 6.022 -11.284 -14.901 1.00 48.75 100 PRO A C 1
ATOM 724 O O . PRO A 1 100 ? 6.850 -11.865 -14.219 1.00 48.75 100 PRO A O 1
ATOM 727 N N . LEU A 1 101 ? 4.873 -10.850 -14.377 1.00 47.16 101 LEU A N 1
ATOM 728 C CA . LEU A 1 101 ? 3.836 -11.503 -13.545 1.00 47.16 101 LEU A CA 1
ATOM 729 C C . LEU A 1 101 ? 3.142 -10.402 -12.711 1.00 47.16 101 LEU A C 1
ATOM 731 O O . LEU A 1 101 ? 3.738 -9.341 -12.521 1.00 47.16 101 LEU A O 1
ATOM 735 N N . PRO A 1 102 ? 1.901 -10.594 -12.220 1.00 49.28 102 PRO A N 1
ATOM 736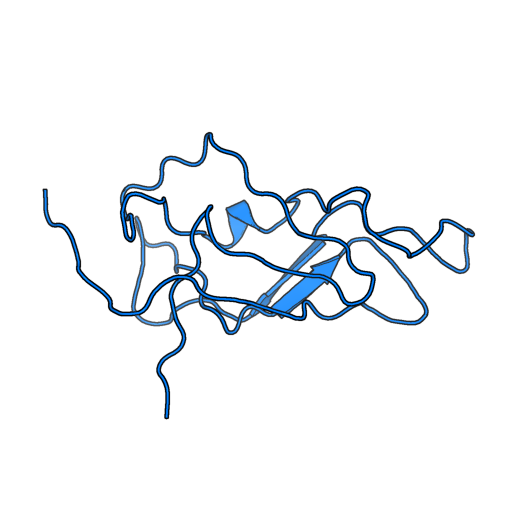 C CA . PRO A 1 102 ? 1.279 -9.654 -11.293 1.00 49.28 102 PRO A CA 1
ATOM 737 C C . PRO A 1 102 ? 2.145 -9.588 -10.037 1.00 49.28 102 PRO A C 1
ATOM 739 O O . PRO A 1 102 ? 2.225 -10.549 -9.270 1.00 49.28 102 PRO A O 1
ATOM 742 N N . SER A 1 103 ? 2.854 -8.478 -9.864 1.00 52.12 103 SER A N 1
ATOM 743 C CA . SER A 1 103 ? 3.703 -8.247 -8.706 1.00 52.12 103 SER A CA 1
ATOM 744 C C . SER A 1 103 ? 2.835 -8.229 -7.451 1.00 52.12 103 SER A C 1
ATOM 746 O O . SER A 1 103 ? 2.157 -7.240 -7.179 1.00 52.12 103 SER A O 1
ATOM 748 N N . LEU A 1 104 ? 2.843 -9.332 -6.701 1.00 55.34 104 LEU A N 1
ATOM 749 C CA . LEU A 1 104 ? 2.328 -9.370 -5.336 1.00 55.34 104 LEU A CA 1
ATOM 750 C C . LEU A 1 104 ? 3.029 -8.276 -4.530 1.00 55.34 104 LEU A C 1
ATOM 752 O O . LEU A 1 104 ? 4.242 -8.134 -4.640 1.00 55.34 104 LEU A O 1
ATOM 756 N N . LEU A 1 105 ? 2.298 -7.527 -3.708 1.00 52.81 105 LEU A N 1
ATOM 757 C CA . LEU A 1 105 ? 2.917 -6.630 -2.729 1.00 52.81 105 LEU A CA 1
ATOM 758 C C . LEU A 1 105 ? 3.819 -7.463 -1.796 1.00 52.81 105 LEU A C 1
ATOM 760 O O . LEU A 1 105 ? 3.382 -8.470 -1.237 1.00 52.81 105 LEU A O 1
ATOM 764 N N . THR A 1 106 ? 5.080 -7.067 -1.651 1.00 56.53 106 THR A N 1
ATOM 765 C CA . THR A 1 106 ? 6.096 -7.749 -0.830 1.00 56.53 106 THR A CA 1
ATOM 766 C C . THR A 1 106 ? 6.697 -6.769 0.179 1.00 56.53 106 THR A C 1
ATOM 768 O O . THR A 1 106 ? 6.571 -5.565 0.022 1.00 56.53 106 THR A O 1
ATOM 771 N N . GLY A 1 107 ? 7.367 -7.245 1.233 1.00 55.00 107 GLY A N 1
ATOM 772 C CA . GLY A 1 107 ? 8.158 -6.347 2.096 1.00 55.00 107 GLY A CA 1
ATOM 773 C C . GLY A 1 107 ? 7.344 -5.413 3.001 1.00 55.00 107 GLY A C 1
ATOM 774 O O . GLY A 1 107 ? 7.755 -4.294 3.284 1.00 55.00 107 GLY A O 1
ATOM 775 N N . ILE A 1 108 ? 6.187 -5.862 3.486 1.00 59.22 108 ILE A N 1
ATOM 776 C CA . ILE A 1 108 ? 5.383 -5.069 4.420 1.00 59.22 108 ILE A CA 1
ATOM 777 C C . ILE A 1 108 ? 6.129 -4.979 5.756 1.00 59.22 108 ILE A C 1
ATOM 779 O O . ILE A 1 108 ? 6.218 -5.967 6.486 1.00 59.22 108 ILE A O 1
ATOM 783 N N . THR A 1 109 ? 6.642 -3.793 6.088 1.00 68.06 109 THR A N 1
ATOM 784 C CA . THR A 1 109 ? 7.269 -3.535 7.389 1.00 68.06 109 THR A CA 1
ATOM 785 C C . THR A 1 109 ? 6.296 -2.743 8.259 1.00 68.06 109 THR A C 1
ATOM 787 O O . THR A 1 109 ? 6.199 -1.520 8.133 1.00 68.06 109 THR A O 1
ATOM 790 N N . PRO A 1 110 ? 5.524 -3.406 9.138 1.00 58.03 110 PRO A N 1
ATOM 791 C CA . PRO A 1 110 ? 4.665 -2.689 10.062 1.00 58.03 110 PRO A CA 1
ATOM 792 C C . PRO A 1 110 ? 5.500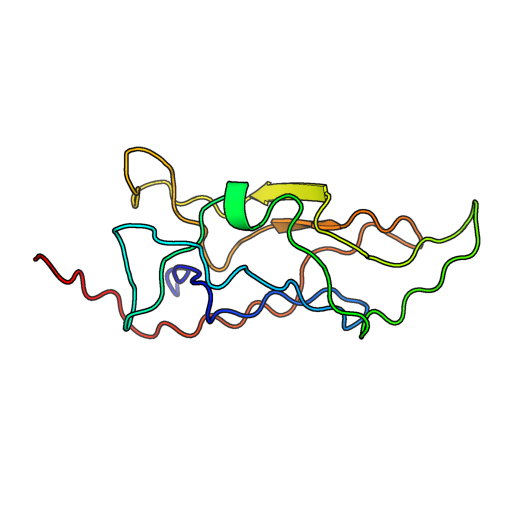 -2.003 11.147 1.00 58.03 110 PRO A C 1
ATOM 794 O O . PRO A 1 110 ? 6.257 -2.654 11.862 1.00 58.03 110 PRO A O 1
ATOM 797 N N . VAL A 1 111 ? 5.307 -0.697 11.324 1.00 66.00 111 VAL A N 1
ATOM 798 C CA . VAL A 1 111 ? 6.035 0.107 12.330 1.00 66.00 111 VAL A CA 1
ATOM 799 C C . VAL A 1 111 ? 5.434 -0.043 13.745 1.00 66.00 111 VAL A C 1
ATOM 801 O O . VAL A 1 111 ? 6.018 0.378 14.740 1.00 66.00 111 VAL A O 1
ATOM 804 N N . GLN A 1 112 ? 4.265 -0.679 13.877 1.00 55.12 112 GLN A N 1
ATOM 805 C CA . GLN A 1 112 ? 3.562 -0.825 15.152 1.00 55.12 112 GLN A CA 1
ATOM 806 C C . GLN A 1 112 ? 4.053 -2.026 15.980 1.00 55.12 112 GLN A C 1
ATOM 808 O O . GLN A 1 112 ? 3.881 -3.171 15.575 1.00 55.12 112 GLN A O 1
ATOM 813 N N . SER A 1 113 ? 4.521 -1.777 17.209 1.00 53.31 113 SER A N 1
ATOM 814 C CA . SER A 1 113 ? 4.875 -2.836 18.178 1.00 53.31 113 SER A CA 1
ATOM 815 C C . SER A 1 113 ? 3.762 -3.169 19.187 1.00 53.31 113 SER A C 1
ATOM 817 O O . SER A 1 113 ? 3.815 -4.208 19.842 1.00 53.31 113 SER A O 1
ATOM 819 N N . LYS A 1 114 ? 2.759 -2.288 19.361 1.00 49.50 114 LYS A N 1
ATOM 820 C CA . LYS A 1 114 ? 1.615 -2.486 20.277 1.00 49.50 114 LYS A CA 1
ATOM 821 C C . LYS A 1 114 ? 0.432 -1.574 19.918 1.00 49.50 114 LYS A C 1
ATOM 823 O O . LYS A 1 114 ? 0.626 -0.415 19.549 1.00 49.50 114 LYS A O 1
ATOM 828 N N . LEU A 1 115 ? -0.801 -2.074 20.038 1.00 49.00 115 LEU A N 1
ATOM 829 C CA . LEU A 1 115 ? -2.025 -1.268 19.924 1.00 49.00 115 LEU A CA 1
ATOM 830 C C . LEU A 1 115 ? -2.241 -0.476 21.218 1.00 49.00 115 LEU A C 1
ATOM 832 O O . LEU A 1 115 ? -2.466 -1.071 22.270 1.00 49.00 115 LEU A O 1
ATOM 836 N N . VAL A 1 116 ? -2.187 0.854 21.139 1.00 45.88 116 VAL A N 1
ATOM 837 C CA . VAL A 1 116 ? -2.659 1.740 22.209 1.00 45.88 116 VAL A CA 1
ATOM 838 C C . VAL A 1 116 ? -3.720 2.639 21.592 1.00 45.88 116 VAL A C 1
ATOM 840 O O . VAL A 1 116 ? -3.420 3.453 20.722 1.00 45.88 116 VAL A O 1
ATOM 843 N N . VAL A 1 117 ? -4.975 2.428 21.980 1.00 39.56 117 VAL A N 1
ATOM 844 C CA . VAL A 1 117 ? -6.090 3.279 21.559 1.00 39.56 117 VAL A CA 1
ATOM 845 C C . VAL A 1 117 ? -5.989 4.570 22.366 1.00 39.56 117 VAL A C 1
ATOM 847 O O . VAL A 1 117 ? -6.210 4.555 23.574 1.00 39.56 117 VAL A O 1
ATOM 850 N N . ALA A 1 118 ? -5.619 5.675 21.718 1.00 38.72 118 ALA A N 1
ATOM 851 C CA . ALA A 1 118 ? -5.741 6.996 22.321 1.00 38.72 118 ALA A CA 1
ATOM 852 C C . ALA A 1 118 ? -7.211 7.418 22.216 1.00 38.72 118 ALA A C 1
ATOM 854 O O . ALA A 1 118 ? -7.688 7.761 21.135 1.00 38.72 118 ALA A O 1
ATOM 855 N N . VAL A 1 119 ? -7.942 7.320 23.323 1.00 37.78 119 VAL A N 1
ATOM 856 C CA . VAL A 1 119 ? -9.275 7.914 23.447 1.00 37.78 119 VAL A CA 1
ATOM 857 C C . VAL A 1 119 ? -9.056 9.403 23.719 1.00 37.78 119 VAL A C 1
ATOM 859 O O . VAL A 1 119 ? -8.359 9.744 24.672 1.00 37.78 119 VAL A O 1
ATOM 862 N N . SER A 1 120 ? -9.559 10.266 22.834 1.00 39.12 120 SER A N 1
ATOM 863 C CA . SER A 1 120 ? -9.707 11.710 23.082 1.00 39.12 120 SER A CA 1
ATOM 864 C C . SER A 1 120 ? -11.144 11.988 23.481 1.00 39.12 120 SER A C 1
ATOM 866 O O . SER A 1 120 ? -12.026 11.381 22.829 1.00 39.12 120 SER A O 1
#

Radius of gyration: 14.84 Å; Cα contacts (8 Å, |Δi|>4): 264; chains: 1; bounding box: 30×31×48 Å

Foldseek 3Di:
DDDFAFAFQPWWWAWPQRWIFHFDPPDDFPWDDPNTHTDFQVRQAFGFTDPSRNWDDDPPAKDTFGGFHGKDDQFDPPDAGPNTTTGTLPIWGFTPIDDPHGTTTDDTDRPDPDDDGDDD

Secondary structure (DSSP, 8-state):
-PPPPBPBTT-EEE-TTS-BB---TT---S-EETTEEBPBHHHHTTPBBPTT-----BTTTB----BEEEEEEEEEEEEEETTEEEEEEEEEEEES--SS-----EEEE---SS------

Solvent-accessible surface area (backbone atoms only — not comparable to full-atom values): 6832 Å² total; per-residue (Å²): 134,83,78,74,32,64,33,28,67,82,35,50,44,26,34,78,43,62,16,35,53,52,60,68,88,80,62,76,51,88,56,45,55,97,85,30,26,47,33,39,64,75,59,49,40,64,20,40,30,35,85,61,28,70,48,55,74,45,82,96,60,24,34,39,46,52,24,28,63,41,72,77,46,24,65,40,94,81,53,58,56,98,85,42,41,31,28,26,58,61,49,36,37,34,41,66,24,44,38,105,52,76,48,51,56,36,75,61,50,60,79,59,90,71,94,64,86,79,83,128

Organism: NCBI:txid2778369